Protein AF-A0A260ZWC1-F1 (afdb_monomer)

Mean predicted aligned error: 20.49 Å

Solvent-accessible surface area (backbone atoms only — not comparable to full-atom values): 11020 Å² total; per-residue (Å²): 135,85,89,88,85,92,82,89,88,88,89,84,89,88,80,87,89,85,89,81,88,78,88,73,82,83,78,82,85,75,84,80,75,76,79,90,77,88,53,76,61,58,58,49,51,54,53,48,51,60,50,48,56,56,48,51,60,49,52,52,54,50,52,54,57,46,56,63,65,70,66,82,78,89,70,96,57,98,63,77,79,76,73,76,80,48,50,16,77,86,77,61,48,87,39,58,56,73,74,34,79,90,48,69,49,31,66,54,41,51,53,49,29,61,77,67,56,33,21,64,40,73,64,45,58,97,60,56,58,92,71,38,92,42,45,83,37,56,18,87,82,82,56,48,69,30,35,57,61,53,42,69,70,66,68,61,65,72,62,74,77,78,81,83,128

Radius of gyration: 41.82 Å; Cα contacts (8 Å, |Δi|>4): 107; chains: 1; bounding box: 94×46×125 Å

Organism: NCBI:txid1503980

InterPro domains:
  IPR001878 Zinc finger, CCHC-type [PS50158] (119-132)

Foldseek 3Di:
DDDDDDDDDDDDDDDDDDDDDDDDDDDDDDDPPPPPPPDVVVVVVVVVVVVVVVVVVVVVVVVVVVVVVVPPPDDPDPDDDPPPQQQALQHRHRDDVLPDPVQPALVSVVVSCVVVVAAFQPSHHDDDLVPDPRQCPAAPQPGDRGDNSNDNCVVVVVVPPPPDD

Sequence (165 aa):
MLRHSITRNTARSRAQFTFTHTKALPPPKEKSKDRKHQHLSSDLINTLINKLDAVESRLDLINKCQETKKRKSTGSSGDPPAKKDTRCVFCSASHAAINCTEYVTSGSRWERLTVLRLCPHCGRGGHAPKECFKKLRKCLHCQKHHLTALCTEQASESINATANQ

Secondary structure (DSSP, 8-state):
-----------------------PPPPP---------SSHHHHHHHHHHHHHHHHHHHHHHHHHHHHHHH------SSS-------B-TTT-SBS-GGG-SSS-SHHHHHHHHHHTT--TTTS--SS-GGG-TTTTPPPTTT-SSS-GGG-STHHHHTTTTSS--

pLDDT: mean 74.51, std 21.42, range [37.31, 96.75]

Structure (mmCIF, N/CA/C/O backbone):
data_AF-A0A260ZWC1-F1
#
_entry.id   AF-A0A260ZWC1-F1
#
loop_
_atom_site.group_PDB
_atom_site.id
_atom_site.type_symbol
_atom_site.label_atom_id
_atom_site.label_alt_id
_atom_site.label_comp_id
_atom_site.label_asym_id
_atom_site.label_entity_id
_atom_site.label_seq_id
_atom_site.pdbx_PDB_ins_code
_atom_site.Cartn_x
_atom_site.Cartn_y
_atom_site.Cartn_z
_atom_site.occupancy
_atom_site.B_iso_or_equiv
_atom_site.auth_seq_id
_atom_site.auth_comp_id
_atom_site.auth_asym_id
_atom_site.auth_atom_id
_atom_site.pdbx_PDB_model_num
ATOM 1 N N . MET A 1 1 ? -9.722 -2.644 99.996 1.00 39.16 1 MET A N 1
ATOM 2 C CA . MET A 1 1 ? -9.915 -4.053 99.577 1.00 39.16 1 MET A CA 1
ATOM 3 C C . MET A 1 1 ? -11.283 -4.208 98.905 1.00 39.16 1 MET A C 1
ATOM 5 O O . MET A 1 1 ? -12.059 -3.267 98.916 1.00 39.16 1 MET A O 1
ATOM 9 N N . LEU A 1 2 ? -11.500 -5.351 98.257 1.00 37.31 2 LEU A N 1
ATOM 10 C CA . LEU A 1 2 ? -12.570 -5.746 97.324 1.00 37.31 2 LEU A CA 1
ATOM 11 C C . LEU A 1 2 ? -14.055 -5.459 97.700 1.00 37.31 2 LEU A C 1
ATOM 13 O O . LEU A 1 2 ? -14.464 -5.836 98.789 1.00 37.31 2 LEU A O 1
ATOM 17 N N . ARG A 1 3 ? -14.835 -5.040 96.670 1.00 41.88 3 ARG A N 1
ATOM 18 C CA . ARG A 1 3 ? -16.191 -5.523 96.229 1.00 41.88 3 ARG A CA 1
ATOM 19 C C . ARG A 1 3 ? -17.418 -5.247 97.152 1.00 41.88 3 ARG A C 1
ATOM 21 O O . ARG A 1 3 ? -17.258 -5.199 98.356 1.00 41.88 3 ARG A O 1
ATOM 28 N N . HIS A 1 4 ? -18.685 -5.071 96.727 1.00 41.69 4 HIS A N 1
ATOM 29 C CA . HIS A 1 4 ? -19.437 -5.251 95.454 1.00 41.69 4 HIS A CA 1
ATOM 30 C C . HIS A 1 4 ? -20.440 -4.067 95.210 1.00 41.69 4 HIS A C 1
ATOM 32 O O . HIS A 1 4 ? -20.324 -3.020 95.835 1.00 41.69 4 HIS A O 1
ATOM 38 N N . SER A 1 5 ? -21.518 -4.224 94.416 1.00 42.06 5 SER A N 1
ATOM 39 C CA . SER A 1 5 ? -21.559 -3.860 92.980 1.00 42.06 5 SER A CA 1
ATOM 40 C C . SER A 1 5 ? -22.952 -4.067 92.307 1.00 42.06 5 SER A C 1
ATOM 42 O O . SER A 1 5 ? -23.192 -5.125 91.741 1.00 42.06 5 SER A O 1
ATOM 44 N N . ILE A 1 6 ? -23.783 -3.008 92.240 1.00 48.12 6 ILE A N 1
ATOM 45 C CA . ILE A 1 6 ? -24.838 -2.731 91.211 1.00 48.12 6 ILE A CA 1
ATOM 46 C C . ILE A 1 6 ? -26.137 -3.588 91.152 1.00 48.12 6 ILE A C 1
ATOM 48 O O . ILE A 1 6 ? -26.082 -4.766 90.836 1.00 48.12 6 ILE A O 1
ATOM 52 N N . THR A 1 7 ? -27.303 -2.906 91.183 1.00 45.97 7 THR A N 1
ATOM 53 C CA . THR A 1 7 ? -28.455 -2.996 90.222 1.00 45.97 7 THR A CA 1
ATOM 54 C C . THR A 1 7 ? -29.352 -1.744 90.392 1.00 45.97 7 THR A C 1
ATOM 56 O O . THR A 1 7 ? -29.617 -1.372 91.526 1.00 45.97 7 THR A O 1
ATOM 59 N N . ARG A 1 8 ? -29.599 -0.908 89.357 1.00 46.72 8 ARG A N 1
ATOM 60 C CA . ARG A 1 8 ? -30.810 -0.808 88.473 1.00 46.72 8 ARG A CA 1
ATOM 61 C C . ARG A 1 8 ? -32.160 -0.694 89.238 1.00 46.72 8 ARG A C 1
ATOM 63 O O . ARG A 1 8 ? -32.329 -1.378 90.230 1.00 46.72 8 ARG A O 1
ATOM 70 N N . ASN A 1 9 ? -33.178 0.082 88.829 1.00 39.22 9 ASN A N 1
ATOM 71 C CA . ASN A 1 9 ? -33.595 0.457 87.465 1.00 39.22 9 ASN A CA 1
ATOM 72 C C . ASN A 1 9 ? -34.501 1.725 87.407 1.00 39.22 9 ASN A C 1
ATOM 74 O O . ASN A 1 9 ? -34.934 2.234 88.436 1.00 39.22 9 ASN A O 1
ATOM 78 N N . THR A 1 10 ? -34.808 2.210 86.197 1.00 46.19 10 THR A N 1
ATOM 79 C CA . THR A 1 10 ? -35.635 3.398 85.887 1.00 46.19 10 THR A CA 1
ATOM 80 C C . THR A 1 10 ? -37.093 3.083 85.486 1.00 46.19 10 THR A C 1
ATOM 82 O O . THR A 1 10 ? -37.458 1.930 85.276 1.00 46.19 10 THR A O 1
ATOM 85 N N . ALA A 1 11 ? -37.861 4.167 85.267 1.00 45.84 11 ALA A N 1
ATOM 86 C CA . ALA A 1 11 ? -39.040 4.324 84.391 1.00 45.84 11 ALA A CA 1
ATOM 87 C C . ALA A 1 11 ? -40.435 4.415 85.052 1.00 45.84 11 ALA A C 1
ATOM 89 O O . ALA A 1 11 ? -40.839 3.613 85.887 1.00 45.84 11 ALA A O 1
ATOM 90 N N . ARG A 1 12 ? -41.183 5.442 84.622 1.00 45.78 12 ARG A N 1
ATOM 91 C CA . ARG A 1 12 ? -42.496 5.877 85.129 1.00 45.78 12 ARG A CA 1
ATOM 92 C C . ARG A 1 12 ? -43.571 5.501 84.101 1.00 45.78 12 ARG A C 1
ATOM 94 O O . ARG A 1 12 ? -43.431 5.851 82.932 1.00 45.78 12 ARG A O 1
ATOM 101 N N . SER A 1 13 ? -44.607 4.770 84.520 1.00 44.19 13 SER A N 1
ATOM 102 C CA . SER A 1 13 ? -45.622 4.200 83.613 1.00 44.19 13 SER A CA 1
ATOM 103 C C . SER A 1 13 ? -46.773 5.167 83.270 1.00 44.19 13 SER A C 1
ATOM 105 O O . SER A 1 13 ? -46.876 6.260 83.825 1.00 44.19 13 SER A O 1
ATOM 107 N N . ARG A 1 14 ? -47.612 4.761 82.307 1.00 43.84 14 ARG A N 1
ATOM 108 C CA . ARG A 1 14 ? -48.489 5.595 81.464 1.00 43.84 14 ARG A CA 1
ATOM 109 C C . ARG A 1 14 ? -49.976 5.234 81.631 1.00 43.84 14 ARG A C 1
ATOM 111 O O . ARG A 1 14 ? -50.322 4.065 81.503 1.00 43.84 14 ARG A O 1
ATOM 118 N N . ALA A 1 15 ? -50.856 6.230 81.780 1.00 43.78 15 ALA A N 1
ATOM 119 C CA . ALA A 1 15 ? -52.320 6.099 81.665 1.00 43.78 15 ALA A CA 1
ATOM 120 C C . ALA A 1 15 ? -52.889 7.329 80.911 1.00 43.78 15 ALA A C 1
ATOM 122 O O . ALA A 1 15 ? -52.560 8.455 81.264 1.00 43.78 15 ALA A O 1
ATOM 123 N N . GLN A 1 16 ? -53.460 7.148 79.708 1.00 47.06 16 GLN A N 1
ATOM 124 C CA . GLN A 1 16 ? -54.918 7.168 79.425 1.00 47.06 16 GLN A CA 1
ATOM 125 C C . GLN A 1 16 ? -55.556 8.543 79.743 1.00 47.06 16 GLN A C 1
ATOM 127 O O . GLN A 1 16 ? -55.798 8.846 80.901 1.00 47.06 16 GLN A O 1
ATOM 13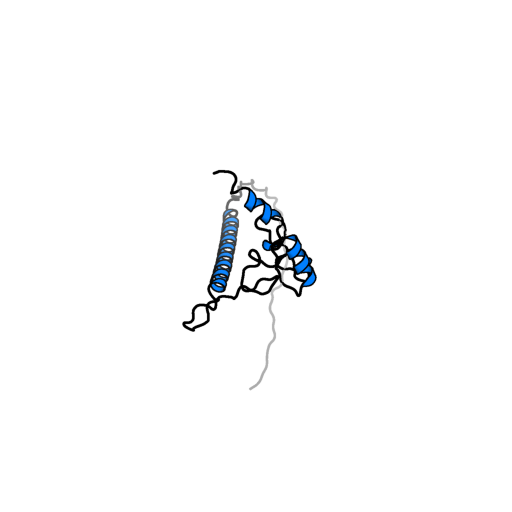2 N N . PHE A 1 17 ? -55.660 9.501 78.811 1.00 42.88 17 PHE A N 1
ATOM 133 C CA . PHE A 1 17 ? -56.461 9.559 77.565 1.00 42.88 17 PHE A CA 1
ATOM 134 C C . PHE A 1 17 ? -57.982 9.620 77.810 1.00 42.88 17 PHE A C 1
ATOM 136 O O . PHE A 1 17 ? -58.646 8.592 77.901 1.00 42.88 17 PHE A O 1
ATOM 143 N N . THR A 1 18 ? -58.535 10.837 77.837 1.00 45.84 18 THR A N 1
ATOM 144 C CA . THR A 1 18 ? -59.975 11.107 77.705 1.00 45.84 18 THR A CA 1
ATOM 145 C C . THR A 1 18 ? -60.220 12.063 76.538 1.00 45.84 18 THR A C 1
ATOM 147 O O . THR A 1 18 ? -59.477 13.014 76.306 1.00 45.84 18 THR A O 1
ATOM 150 N N . PHE A 1 19 ? -61.245 11.747 75.755 1.00 42.78 19 PHE A N 1
ATOM 151 C CA . PHE A 1 19 ? -61.536 12.319 74.444 1.00 42.78 19 PHE A CA 1
ATOM 152 C C . PHE A 1 19 ? -62.659 13.355 74.559 1.00 42.78 19 PHE A C 1
ATOM 154 O O . PHE A 1 19 ? -63.756 13.020 75.001 1.00 42.78 19 PHE A O 1
ATOM 161 N N . THR A 1 20 ? -62.420 14.591 74.116 1.00 44.53 20 THR A N 1
ATOM 162 C CA . THR A 1 20 ? -63.481 15.575 73.855 1.00 44.53 20 THR A CA 1
ATOM 163 C C . THR A 1 20 ? -63.377 16.054 72.411 1.00 44.53 20 THR A C 1
ATOM 165 O O . THR A 1 20 ? -62.340 16.532 71.958 1.00 44.53 20 THR A O 1
ATOM 168 N N . HIS A 1 21 ? -64.455 15.861 71.652 1.00 46.88 21 HIS A N 1
ATOM 169 C CA . HIS A 1 21 ? -64.468 16.025 70.200 1.00 46.88 21 HIS A CA 1
ATOM 170 C C . HIS A 1 21 ? -65.265 17.272 69.801 1.00 46.88 21 HIS A C 1
ATOM 172 O O . HIS A 1 21 ? -66.447 17.201 69.451 1.00 46.88 21 HIS A O 1
ATOM 178 N N . THR A 1 22 ? -64.616 18.433 69.837 1.00 48.31 22 THR A N 1
ATOM 179 C CA . THR A 1 22 ? -65.173 19.678 69.298 1.00 48.31 22 THR A CA 1
ATOM 180 C C . THR A 1 22 ? -64.977 19.733 67.780 1.00 48.31 22 THR A C 1
ATOM 182 O O . THR A 1 22 ? -63.860 19.793 67.272 1.00 48.31 22 THR A O 1
ATOM 185 N N . LYS A 1 23 ? -66.083 19.720 67.022 1.00 54.59 23 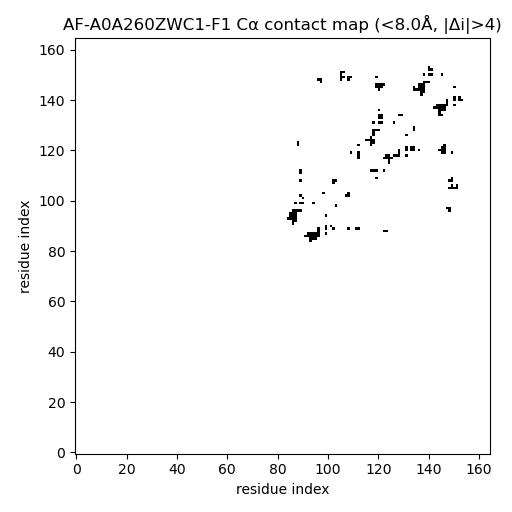LYS A N 1
ATOM 186 C CA . LYS A 1 23 ? -66.057 19.972 65.572 1.00 54.59 23 LYS A CA 1
ATOM 187 C C . LYS A 1 23 ? -65.736 21.449 65.314 1.00 54.59 23 LYS A C 1
ATOM 189 O O . LYS A 1 23 ? -66.630 22.286 65.393 1.00 54.59 23 LYS A O 1
ATOM 194 N N . ALA A 1 24 ? -64.489 21.756 64.969 1.00 51.75 24 ALA A N 1
ATOM 195 C CA . ALA A 1 24 ? -64.108 23.045 64.394 1.00 51.75 24 ALA A CA 1
ATOM 196 C C . ALA A 1 24 ? -64.181 22.992 62.856 1.00 51.75 24 ALA A C 1
ATOM 198 O O . ALA A 1 24 ? -63.838 21.976 62.248 1.00 51.75 24 ALA A O 1
ATOM 199 N N . LEU A 1 25 ? -64.638 24.079 62.226 1.00 51.59 25 LEU A N 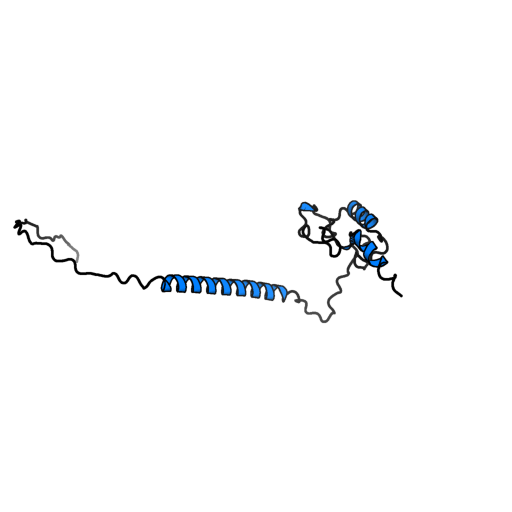1
ATOM 200 C CA . LEU A 1 25 ? -64.652 24.215 60.765 1.00 51.59 25 LEU A CA 1
ATOM 201 C C . LEU A 1 25 ? -63.214 24.299 60.210 1.00 51.59 25 LEU A C 1
ATOM 203 O O . LEU A 1 25 ? -62.333 24.830 60.890 1.00 51.59 25 LEU A O 1
ATOM 207 N N . PRO A 1 26 ? -62.958 23.833 58.973 1.00 59.69 26 PRO A N 1
ATOM 208 C CA . PRO A 1 26 ? -61.659 24.011 58.336 1.00 59.69 26 PRO A CA 1
ATOM 209 C C . PRO A 1 26 ? -61.400 25.496 58.007 1.00 59.69 26 PRO A C 1
ATOM 211 O O . PRO A 1 26 ? -62.317 26.183 57.547 1.00 59.69 26 PRO A O 1
ATOM 214 N N . PRO A 1 27 ? -60.164 26.000 58.183 1.00 56.50 27 PRO A N 1
ATOM 215 C CA . PRO A 1 27 ? -59.803 27.357 57.783 1.00 56.50 27 PRO A CA 1
ATOM 216 C C . PRO A 1 27 ? -59.808 27.519 56.249 1.00 56.50 27 PRO A C 1
ATOM 218 O O . PRO A 1 27 ? -59.623 26.537 55.517 1.00 56.50 27 PRO A O 1
ATOM 221 N N . PRO A 1 28 ? -59.992 28.748 55.731 1.00 49.8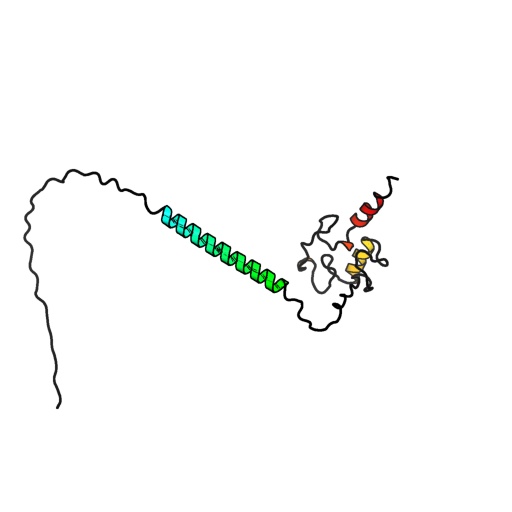4 28 PRO A N 1
ATOM 222 C CA . PRO A 1 28 ? -59.922 29.013 54.299 1.00 49.84 28 PRO A CA 1
ATOM 223 C C . PRO A 1 28 ? -58.514 28.725 53.761 1.00 49.84 28 PRO A C 1
ATOM 225 O O . PRO A 1 28 ? -57.508 29.064 54.382 1.00 49.84 28 PRO A O 1
ATOM 228 N N . LYS A 1 29 ? -58.440 28.109 52.576 1.00 48.09 29 LYS A N 1
ATOM 229 C CA . LYS A 1 29 ? -57.171 27.786 51.909 1.00 48.09 29 LYS A CA 1
ATOM 230 C C . LYS A 1 29 ? -56.477 29.061 51.424 1.00 48.09 29 LYS A C 1
ATOM 232 O O . LYS A 1 29 ? -56.764 29.545 50.326 1.00 48.09 29 LYS A O 1
ATOM 237 N N . GLU A 1 30 ? -55.544 29.582 52.214 1.00 50.16 30 GLU A N 1
ATOM 238 C CA . GLU A 1 30 ? -54.607 30.595 51.734 1.00 50.16 30 GLU A CA 1
ATOM 239 C C . GLU A 1 30 ? -53.677 30.039 50.647 1.00 50.16 30 GLU A C 1
ATOM 241 O O . GLU A 1 30 ? -53.351 28.852 50.583 1.00 50.16 30 GLU A O 1
ATOM 246 N N . LYS A 1 31 ? -53.287 30.926 49.730 1.00 51.16 31 LYS A N 1
ATOM 247 C CA . LYS A 1 31 ? -52.611 30.579 48.479 1.00 51.16 31 LYS A CA 1
ATOM 248 C C . LYS A 1 31 ? -51.094 30.515 48.674 1.00 51.16 31 LYS A C 1
ATOM 250 O O . LYS A 1 31 ? -50.404 31.483 48.358 1.00 51.16 31 LYS A O 1
ATOM 255 N N . SER A 1 32 ? -50.544 29.367 49.065 1.00 47.38 32 SER A N 1
ATOM 256 C CA . SER A 1 32 ? -49.109 29.117 48.869 1.00 47.38 32 SER A CA 1
ATOM 257 C C . SER A 1 32 ? -48.833 28.826 47.387 1.00 47.38 32 SER A C 1
ATOM 259 O O . SER A 1 32 ? -48.845 27.679 46.939 1.00 47.38 32 SER A O 1
ATOM 261 N N . LYS A 1 33 ? -48.594 29.880 46.593 1.00 48.91 33 LYS A N 1
ATOM 262 C CA . LYS A 1 33 ? -47.955 29.729 45.277 1.00 48.91 33 LYS A CA 1
ATOM 263 C C . LYS A 1 33 ? -46.521 29.262 45.507 1.00 48.91 33 LYS A C 1
ATOM 265 O O . LYS A 1 33 ? -45.629 30.082 45.712 1.00 48.91 33 LYS A O 1
ATOM 270 N N . ASP A 1 34 ? -46.329 27.949 45.477 1.00 51.25 34 ASP A N 1
ATOM 271 C CA . ASP A 1 34 ? -45.021 27.316 45.583 1.00 51.25 34 ASP A CA 1
ATOM 272 C C . ASP A 1 34 ? -44.099 27.861 44.486 1.00 51.25 34 ASP A C 1
ATOM 274 O O . ASP A 1 34 ? -44.297 27.629 43.287 1.00 51.25 34 ASP A O 1
ATOM 278 N N . ARG A 1 35 ? -43.121 28.678 44.889 1.00 55.16 35 ARG A N 1
ATOM 279 C CA . ARG A 1 35 ? -42.232 29.412 43.983 1.00 55.16 35 ARG A CA 1
ATOM 280 C C . ARG A 1 35 ? -41.146 28.464 43.485 1.00 55.16 35 ARG A C 1
ATOM 282 O O . ARG A 1 35 ? -39.984 28.562 43.870 1.00 55.16 35 ARG A O 1
ATOM 289 N N . LYS A 1 36 ? -41.547 27.535 42.614 1.00 50.84 36 LYS A N 1
ATOM 290 C CA . LYS A 1 36 ? -40.722 26.463 42.043 1.00 50.84 36 LYS A CA 1
ATOM 291 C C . LYS A 1 36 ? -39.700 27.002 41.031 1.00 50.84 36 LYS A C 1
ATOM 293 O O . LYS A 1 36 ? -39.777 26.734 39.837 1.00 50.84 36 LYS A O 1
ATOM 298 N N . HIS A 1 37 ? -38.753 27.802 41.516 1.00 56.66 37 HIS A N 1
ATOM 299 C CA . HIS A 1 37 ? -37.747 28.488 40.710 1.00 56.66 37 HIS A CA 1
ATOM 300 C C . HIS A 1 37 ? -36.407 28.594 41.460 1.00 56.66 37 HIS A C 1
ATOM 302 O O . HIS A 1 37 ? -36.008 29.696 41.839 1.00 56.66 37 HIS A O 1
ATOM 308 N N . GLN A 1 38 ? -35.731 27.454 41.690 1.00 58.50 38 GLN A N 1
ATOM 309 C CA . GLN A 1 38 ? -34.324 27.373 42.148 1.00 58.50 38 GLN A CA 1
ATOM 310 C C . GLN A 1 38 ? -33.763 25.922 42.174 1.00 58.50 38 GLN A C 1
ATOM 312 O O . GLN A 1 38 ? -33.350 25.421 43.211 1.00 58.50 38 GLN A O 1
ATOM 317 N N . HIS A 1 39 ? -33.723 25.225 41.028 1.00 56.47 39 HIS A N 1
ATOM 318 C CA . HIS A 1 39 ? -32.834 24.044 40.890 1.00 56.47 39 HIS A CA 1
ATOM 319 C C . HIS A 1 39 ? -32.231 23.862 39.489 1.00 56.47 39 HIS A C 1
ATOM 321 O O . HIS A 1 39 ? -31.104 23.396 39.366 1.00 56.47 39 HIS A O 1
ATOM 327 N N . LEU A 1 40 ? -32.908 24.352 38.442 1.00 59.16 40 LEU A N 1
ATOM 328 C CA . LEU A 1 40 ? -32.415 24.310 37.055 1.00 59.16 40 LEU A CA 1
ATOM 329 C C . LEU A 1 40 ? -31.028 24.962 36.866 1.00 59.16 40 LEU A C 1
ATOM 331 O O . LEU A 1 40 ? -30.301 24.595 35.949 1.00 59.16 40 LEU A O 1
ATOM 335 N N . SER A 1 41 ? -30.644 25.907 37.732 1.00 66.88 41 SER A N 1
ATOM 336 C CA . SER A 1 41 ? -29.295 26.484 37.754 1.00 66.88 41 SER A CA 1
ATOM 337 C C . SER A 1 41 ? -28.248 25.521 38.320 1.00 66.88 41 SER A C 1
ATOM 339 O O . SER A 1 41 ? -27.177 25.407 37.738 1.00 66.88 41 SER A O 1
ATOM 341 N N . SER A 1 42 ? -28.550 24.814 39.415 1.00 78.50 42 SER A N 1
ATOM 342 C CA . SER A 1 42 ? -27.637 23.863 40.069 1.00 78.50 42 SER A CA 1
ATOM 343 C C . SER A 1 42 ? -27.266 22.721 39.123 1.00 78.50 42 SER A C 1
ATOM 345 O O . SER A 1 42 ? -26.089 22.468 38.879 1.00 78.50 42 SER A O 1
ATOM 347 N N . ASP A 1 43 ? -28.268 22.101 38.494 1.00 83.00 43 ASP A N 1
ATOM 348 C CA . ASP A 1 43 ? -28.053 20.991 37.560 1.00 83.00 43 ASP A CA 1
ATOM 349 C C . ASP A 1 43 ? -27.243 21.422 36.330 1.00 83.00 43 ASP A C 1
ATOM 351 O O . ASP A 1 43 ? -26.362 20.690 35.871 1.00 83.00 43 ASP A O 1
ATOM 355 N N . LEU A 1 44 ? -27.484 22.636 35.821 1.00 86.25 44 LEU A N 1
ATOM 356 C CA . LEU A 1 44 ? -26.717 23.203 34.714 1.00 86.25 44 LEU A CA 1
ATOM 357 C C . LEU A 1 44 ? -25.270 23.522 35.123 1.00 86.25 44 LEU A C 1
ATOM 359 O O . LEU A 1 44 ? -24.355 23.192 34.373 1.00 86.25 44 LEU A O 1
ATOM 363 N N . ILE A 1 45 ? -25.051 24.102 36.308 1.00 90.25 45 ILE A N 1
ATOM 364 C CA . ILE A 1 45 ? -23.714 24.383 36.860 1.00 90.25 45 ILE A CA 1
ATOM 365 C C . ILE A 1 45 ? -22.926 23.079 37.026 1.00 90.25 45 ILE A C 1
ATOM 367 O O . ILE A 1 45 ? -21.824 22.962 36.497 1.00 90.25 45 ILE A O 1
ATOM 371 N N . ASN A 1 46 ? -23.518 22.061 37.654 1.00 88.19 46 ASN A N 1
ATOM 372 C CA . ASN A 1 46 ? -22.893 20.746 37.816 1.00 88.19 46 ASN A CA 1
ATOM 373 C C . ASN A 1 46 ? -22.615 20.079 36.456 1.00 88.19 46 ASN A C 1
ATOM 375 O O . ASN A 1 46 ? -21.561 19.481 36.252 1.00 88.19 46 ASN A O 1
ATOM 379 N N . THR A 1 47 ? -23.520 20.221 35.482 1.00 92.75 47 THR A N 1
ATOM 380 C CA . THR A 1 47 ? -23.312 19.733 34.106 1.00 92.75 47 THR A CA 1
ATOM 381 C C . THR A 1 47 ? -22.158 20.454 33.402 1.00 92.75 47 THR A C 1
ATOM 383 O O . THR A 1 47 ? -21.462 19.839 32.594 1.00 92.75 47 THR A O 1
ATOM 386 N N . LEU A 1 48 ? -21.945 21.744 33.677 1.00 94.06 48 LEU A N 1
ATOM 387 C CA . LEU A 1 48 ? -20.830 22.516 33.127 1.00 94.06 48 LEU A CA 1
ATOM 388 C C . LEU A 1 48 ? -19.498 22.128 33.778 1.00 94.06 48 LEU A C 1
ATOM 390 O O . LEU A 1 48 ? -18.546 21.895 33.042 1.00 94.06 48 LEU A O 1
ATOM 394 N N . ILE A 1 49 ? -19.450 21.968 35.106 1.00 94.69 49 ILE A N 1
ATOM 395 C CA . ILE A 1 49 ? -18.258 21.501 35.841 1.00 94.69 49 ILE A CA 1
ATOM 396 C C . ILE A 1 49 ? -17.794 20.145 35.292 1.00 94.69 49 ILE A C 1
ATOM 398 O O . ILE A 1 49 ? -16.700 20.051 34.746 1.00 94.69 49 ILE A O 1
ATOM 402 N N . ASN A 1 50 ? -18.683 19.144 35.258 1.00 95.19 50 ASN A N 1
ATOM 403 C CA . ASN A 1 50 ? -18.370 17.814 34.716 1.00 95.19 50 ASN A CA 1
ATOM 404 C C . ASN A 1 50 ? -17.864 17.849 33.256 1.00 95.19 50 ASN A C 1
ATOM 406 O O . ASN A 1 50 ? -17.085 16.994 32.833 1.00 95.19 50 ASN A O 1
ATOM 410 N N . LYS A 1 51 ? -18.320 18.820 32.449 1.00 94.50 51 LYS A N 1
ATOM 411 C CA . LYS A 1 51 ? -17.846 19.009 31.068 1.00 94.50 51 LYS A CA 1
ATOM 412 C C . LYS A 1 51 ? -16.476 19.684 31.004 1.00 94.50 51 LYS A C 1
ATOM 414 O O . LYS A 1 51 ? -15.724 19.365 30.086 1.00 94.50 51 LYS A O 1
ATOM 419 N N . LEU A 1 52 ? -16.154 20.583 31.933 1.00 96.12 52 LEU A N 1
ATOM 420 C CA . LEU A 1 52 ? -14.831 21.200 32.043 1.00 96.12 52 LEU A CA 1
ATOM 421 C C . LEU A 1 52 ? -13.788 20.164 32.482 1.00 96.12 52 LEU A C 1
ATOM 423 O O . LEU A 1 52 ? -12.804 19.991 31.766 1.00 96.12 52 LEU A O 1
ATOM 427 N N . ASP A 1 53 ? -14.070 19.379 33.525 1.00 95.88 53 ASP A N 1
ATOM 428 C CA . ASP A 1 53 ? -13.192 18.296 34.006 1.00 95.88 53 ASP A CA 1
ATOM 429 C C . ASP A 1 53 ? -12.897 17.268 32.893 1.00 95.88 53 ASP A C 1
ATOM 431 O O . ASP A 1 53 ? -11.769 16.797 32.706 1.00 95.88 53 ASP A O 1
ATOM 435 N N . ALA A 1 54 ? -13.915 16.946 32.084 1.00 94.94 54 ALA A N 1
ATOM 436 C CA . ALA A 1 54 ? -13.785 16.058 30.929 1.00 94.94 54 ALA A CA 1
ATOM 437 C C . ALA A 1 54 ? -12.990 16.677 29.761 1.00 94.94 54 ALA A C 1
ATOM 439 O O . ALA A 1 54 ? -12.404 15.939 28.963 1.00 94.94 54 ALA A O 1
ATOM 440 N N . VAL A 1 55 ? -12.965 18.007 29.620 1.00 95.81 55 VAL A N 1
ATOM 441 C CA . VAL A 1 55 ? -12.116 18.705 28.640 1.00 95.81 55 VAL A CA 1
ATOM 442 C C . VAL A 1 55 ? -10.671 18.755 29.130 1.00 95.81 55 VAL A C 1
ATOM 444 O O . VAL A 1 55 ? -9.781 18.400 28.359 1.00 95.81 55 VAL A O 1
ATOM 447 N N . GLU A 1 56 ? -10.436 19.098 30.396 1.00 96.00 56 GLU A N 1
ATOM 448 C CA . GLU A 1 56 ? -9.108 19.107 31.024 1.00 96.00 56 GLU A CA 1
ATOM 449 C C . GLU A 1 56 ? -8.440 17.727 30.930 1.00 96.00 56 GLU A C 1
ATOM 451 O O . GLU A 1 56 ? -7.375 17.589 30.323 1.00 96.00 56 GLU A O 1
ATOM 456 N N . SER A 1 57 ? -9.155 16.672 31.335 1.00 95.19 57 SER A N 1
ATOM 457 C CA . SER A 1 57 ? -8.710 15.275 31.197 1.00 95.19 57 SER A CA 1
ATOM 458 C C . SER A 1 57 ? -8.319 14.902 29.756 1.00 95.19 57 SER A C 1
ATOM 460 O O . SER A 1 57 ? -7.410 14.101 29.523 1.00 95.19 57 SER A O 1
ATOM 462 N N . ARG A 1 58 ? -8.997 15.468 28.746 1.00 93.25 58 ARG A N 1
ATOM 463 C CA . ARG A 1 58 ? -8.673 15.234 27.327 1.00 93.25 58 ARG A CA 1
ATOM 464 C C . ARG A 1 58 ? -7.453 16.031 26.870 1.00 93.25 58 ARG A C 1
ATOM 466 O O . ARG A 1 58 ? -6.692 15.514 26.050 1.00 93.25 58 ARG A O 1
ATOM 473 N N . LEU A 1 59 ? -7.252 17.246 27.380 1.00 91.12 59 LEU A N 1
ATOM 474 C CA . LEU A 1 59 ? -6.055 18.049 27.115 1.00 91.12 59 LEU A CA 1
ATOM 475 C C . LEU A 1 59 ? -4.805 17.378 27.700 1.00 91.12 59 LEU A C 1
ATOM 477 O O . LEU A 1 59 ? -3.795 17.281 27.001 1.00 91.12 59 LEU A O 1
ATOM 481 N N . ASP A 1 60 ? -4.895 16.799 28.897 1.00 91.50 60 ASP A N 1
ATOM 482 C CA . ASP A 1 60 ? -3.807 16.018 29.500 1.00 91.50 60 ASP A CA 1
ATOM 483 C C . ASP A 1 60 ? -3.427 14.790 28.670 1.00 91.50 60 ASP A C 1
ATOM 485 O O . ASP A 1 60 ? -2.242 14.536 28.429 1.00 91.50 60 ASP A O 1
ATOM 489 N N . LEU A 1 61 ? -4.413 14.045 28.159 1.00 87.12 61 LEU A N 1
ATOM 490 C CA . LEU A 1 61 ? -4.157 12.931 27.243 1.00 87.12 61 LEU A CA 1
ATOM 491 C C . LEU A 1 61 ? -3.458 13.401 25.957 1.00 87.12 61 LEU A C 1
ATOM 493 O O . LEU A 1 61 ? -2.528 12.741 25.488 1.00 87.12 61 LEU A O 1
ATOM 497 N N . ILE A 1 62 ? -3.854 14.553 25.405 1.00 87.56 62 ILE A N 1
ATOM 498 C CA . ILE A 1 62 ? -3.213 15.144 24.221 1.00 87.56 62 ILE A CA 1
ATOM 499 C C . ILE A 1 62 ? -1.763 15.540 24.533 1.00 87.56 62 ILE A C 1
ATOM 501 O O . ILE A 1 62 ? -0.865 15.142 23.788 1.00 87.56 62 ILE A O 1
ATOM 505 N N . ASN A 1 63 ? -1.509 16.240 25.641 1.00 86.88 63 ASN A N 1
ATOM 506 C CA . ASN A 1 63 ? -0.167 16.645 26.070 1.00 86.88 63 ASN A CA 1
ATOM 507 C C . ASN A 1 63 ? 0.737 15.429 26.342 1.00 86.88 63 ASN A C 1
ATOM 509 O O . ASN A 1 63 ? 1.862 15.361 25.843 1.00 86.88 63 ASN A O 1
ATOM 513 N N . LYS A 1 64 ? 0.225 14.392 27.014 1.00 82.19 64 LYS A N 1
ATOM 514 C CA . LYS A 1 64 ? 0.928 13.115 27.234 1.00 82.19 64 LYS A CA 1
ATOM 515 C C . LYS A 1 64 ? 1.265 12.397 25.919 1.00 82.19 64 LYS A C 1
ATOM 517 O O . LYS A 1 64 ? 2.345 11.813 25.776 1.00 82.19 64 LYS A O 1
ATOM 522 N N . CYS A 1 65 ? 0.387 12.482 24.920 1.00 71.31 65 CYS A N 1
ATOM 523 C CA . CYS A 1 65 ? 0.648 12.003 23.561 1.00 71.31 65 CYS A CA 1
ATOM 524 C C . CYS A 1 65 ? 1.630 12.884 22.763 1.00 71.31 65 CYS A C 1
ATOM 526 O O . CYS A 1 65 ? 2.196 12.401 21.781 1.00 71.31 65 CYS A O 1
ATOM 528 N N . GLN A 1 66 ? 1.846 14.146 23.141 1.00 73.75 66 GLN A N 1
ATOM 529 C CA . GLN A 1 66 ? 2.867 15.011 22.538 1.00 73.75 66 GLN A CA 1
ATOM 530 C C . GLN A 1 66 ? 4.244 14.763 23.167 1.00 73.75 66 GLN A C 1
ATOM 532 O O . GLN A 1 66 ? 5.205 14.528 22.435 1.00 73.75 66 GLN A O 1
ATOM 537 N N . GLU A 1 67 ? 4.339 14.677 24.497 1.00 62.47 67 GLU A N 1
ATOM 538 C CA . GLU A 1 67 ? 5.596 14.361 25.196 1.00 62.47 67 GLU A CA 1
ATOM 539 C C . GLU A 1 67 ? 6.158 12.983 24.807 1.00 62.47 67 GLU A C 1
ATOM 541 O O . GLU A 1 67 ? 7.361 12.835 24.576 1.00 62.47 67 GLU A O 1
ATOM 546 N N . THR A 1 68 ? 5.295 11.978 24.620 1.00 58.19 68 THR A N 1
ATOM 547 C CA . THR A 1 68 ? 5.717 10.656 24.113 1.00 58.19 68 THR A CA 1
ATOM 548 C C . THR A 1 68 ? 6.144 10.668 22.639 1.00 58.19 68 THR A C 1
ATOM 550 O O . THR A 1 68 ? 6.964 9.840 22.246 1.00 58.19 68 THR A O 1
ATOM 553 N N . LYS A 1 69 ? 5.674 11.624 21.822 1.00 55.09 69 LYS A N 1
ATOM 554 C CA . LYS A 1 69 ? 6.160 11.835 20.441 1.00 55.09 69 LYS A CA 1
ATOM 555 C C . LYS A 1 69 ? 7.468 12.627 20.388 1.00 55.09 69 LYS A C 1
ATOM 557 O O . LYS A 1 69 ? 8.281 12.381 19.501 1.00 55.09 69 LYS A O 1
ATOM 562 N N . LYS A 1 70 ? 7.693 13.541 21.336 1.00 52.16 70 LYS A N 1
ATOM 563 C CA . LYS A 1 70 ? 8.914 14.359 21.434 1.00 52.16 70 LYS A CA 1
ATOM 564 C C . LYS A 1 70 ? 10.125 13.562 21.940 1.00 52.16 70 LYS A C 1
ATOM 566 O O . LYS A 1 70 ? 11.260 13.935 21.667 1.00 52.16 70 LYS A O 1
ATOM 571 N N . ARG A 1 71 ? 9.910 12.430 22.626 1.00 53.12 71 ARG A N 1
ATOM 572 C CA . ARG A 1 71 ? 10.973 11.590 23.213 1.00 53.12 71 ARG A CA 1
ATOM 573 C C . ARG A 1 71 ? 11.253 10.297 22.435 1.00 53.12 71 ARG A C 1
ATOM 575 O O . ARG A 1 71 ? 11.152 9.194 22.968 1.00 53.12 71 ARG A O 1
ATOM 582 N N . LYS A 1 72 ? 11.736 10.433 21.193 1.00 52.53 72 LYS A N 1
ATOM 583 C CA . LYS A 1 72 ? 12.598 9.405 20.564 1.00 52.53 72 LYS A CA 1
ATOM 584 C C . LYS A 1 72 ? 13.840 10.010 19.899 1.00 52.53 72 LYS A C 1
ATOM 586 O O . LYS A 1 72 ? 14.188 9.690 18.768 1.00 52.53 72 LYS A O 1
ATOM 591 N N . SER A 1 73 ? 14.526 10.852 20.665 1.00 53.97 73 SER A N 1
ATOM 592 C CA . SER A 1 73 ? 15.873 11.361 20.390 1.00 53.97 73 SER A CA 1
ATOM 593 C C . SER A 1 73 ? 16.734 11.272 21.658 1.00 53.97 73 SER A C 1
ATOM 595 O O . SER A 1 73 ? 17.279 12.261 22.134 1.00 53.97 73 SER A O 1
ATOM 597 N N . THR A 1 74 ? 16.815 10.072 22.240 1.00 48.19 74 THR A N 1
ATOM 598 C CA . THR A 1 74 ? 17.826 9.722 23.245 1.00 48.19 74 THR A CA 1
ATOM 599 C C . THR A 1 74 ? 18.901 8.876 22.573 1.00 48.19 74 THR A C 1
ATOM 601 O O . THR A 1 74 ? 18.714 7.692 22.302 1.00 48.19 74 THR A O 1
ATOM 604 N N . GLY A 1 75 ? 20.004 9.540 22.249 1.00 47.16 75 GLY A N 1
ATOM 605 C CA . GLY A 1 75 ? 21.163 9.000 21.547 1.00 47.16 75 GLY A CA 1
ATOM 606 C C . GLY A 1 75 ? 22.235 10.079 21.529 1.00 47.16 75 GLY A C 1
ATOM 607 O O . GLY A 1 75 ? 22.371 10.797 20.546 1.00 47.16 75 GLY A O 1
ATOM 608 N N . SER A 1 76 ? 22.904 10.264 22.669 1.00 58.62 76 SER A N 1
ATOM 609 C CA . SER A 1 76 ? 23.958 11.266 22.827 1.00 58.62 76 SER A CA 1
ATOM 610 C C . SER A 1 76 ? 25.246 10.767 22.178 1.00 58.62 76 SER A C 1
ATOM 612 O O . SER A 1 76 ? 26.091 10.149 22.822 1.00 58.62 76 SER A O 1
ATOM 614 N N . SER A 1 77 ? 25.377 11.021 20.884 1.00 50.94 77 SER A N 1
ATOM 615 C CA . SER A 1 77 ? 26.612 10.903 20.109 1.00 50.94 77 SER A CA 1
ATOM 616 C C . SER A 1 77 ? 26.510 11.936 18.991 1.00 50.94 77 SER A C 1
ATOM 618 O O . SER A 1 77 ? 25.448 12.053 18.386 1.00 50.94 77 SER A O 1
ATOM 620 N N . GLY A 1 78 ? 27.571 12.702 18.731 1.00 57.25 78 GLY A N 1
ATOM 621 C CA . GLY A 1 78 ? 27.573 13.792 17.740 1.00 57.25 78 GLY A CA 1
ATOM 622 C C . GLY A 1 78 ? 27.522 13.345 16.273 1.00 57.25 78 GLY A C 1
ATOM 623 O O . GLY A 1 78 ? 27.849 14.134 15.392 1.00 57.25 78 GLY A O 1
ATOM 624 N N . ASP A 1 79 ? 27.144 12.096 16.011 1.00 60.47 79 ASP A N 1
ATOM 625 C CA . ASP A 1 79 ? 26.972 11.556 14.670 1.00 60.47 79 ASP A CA 1
ATOM 626 C C . ASP A 1 79 ? 25.669 12.062 14.035 1.00 60.47 79 ASP A C 1
ATOM 628 O O . ASP A 1 79 ? 24.630 12.137 14.707 1.00 60.47 79 ASP A O 1
ATOM 632 N N . PRO A 1 80 ? 25.661 12.358 12.720 1.00 69.25 80 PRO A N 1
ATOM 633 C CA . PRO A 1 80 ? 24.415 12.590 12.007 1.00 69.25 80 PRO A CA 1
ATOM 634 C C . PRO A 1 80 ? 23.516 11.351 12.152 1.00 69.25 80 PRO A C 1
ATOM 636 O O . PRO A 1 80 ? 24.009 10.224 12.058 1.00 69.25 80 PRO A O 1
ATOM 639 N N . PRO A 1 81 ? 22.193 11.515 12.354 1.00 61.62 81 PRO A N 1
ATOM 640 C CA . PRO A 1 81 ? 21.302 10.389 12.604 1.00 61.62 81 PRO A CA 1
ATOM 641 C C . PRO A 1 81 ? 21.412 9.391 11.455 1.00 61.62 81 PRO A C 1
ATOM 643 O O . PRO A 1 81 ? 21.050 9.722 10.322 1.00 61.62 81 PRO A O 1
ATOM 646 N N . ALA A 1 82 ? 21.924 8.191 11.762 1.00 62.97 82 ALA A N 1
ATOM 647 C CA . ALA A 1 82 ? 22.236 7.160 10.780 1.00 62.97 82 ALA A CA 1
ATOM 648 C C . ALA A 1 82 ? 21.069 7.015 9.800 1.00 62.97 82 ALA A C 1
ATOM 650 O O . ALA A 1 82 ? 19.959 6.618 10.185 1.00 62.97 82 ALA A O 1
ATOM 651 N N . LYS A 1 83 ? 21.300 7.428 8.544 1.00 63.91 83 LYS A N 1
ATOM 652 C CA . LYS A 1 83 ? 20.253 7.481 7.523 1.00 63.91 83 LYS A CA 1
ATOM 653 C C . LYS A 1 83 ? 19.675 6.078 7.421 1.00 63.91 83 LYS A C 1
ATOM 655 O O . LYS A 1 83 ? 20.401 5.138 7.117 1.00 63.91 83 LYS A O 1
ATOM 660 N N . LYS A 1 84 ? 18.383 5.935 7.734 1.00 63.75 84 LYS A N 1
ATOM 661 C CA . LYS A 1 84 ? 17.697 4.639 7.730 1.00 63.75 84 LYS A CA 1
ATOM 662 C C . LYS A 1 84 ? 17.740 4.107 6.306 1.00 63.75 84 LYS A C 1
ATOM 664 O O . LYS A 1 84 ? 16.955 4.562 5.473 1.00 63.75 84 LYS A O 1
ATOM 669 N N . ASP A 1 85 ? 18.683 3.205 6.049 1.00 66.81 85 ASP A N 1
ATOM 670 C CA . ASP A 1 85 ? 18.967 2.722 4.707 1.00 66.81 85 ASP A CA 1
ATOM 671 C C . ASP A 1 85 ? 17.698 2.087 4.137 1.00 66.81 85 ASP A C 1
ATOM 673 O O . ASP A 1 85 ? 17.191 1.066 4.621 1.00 66.81 85 ASP A O 1
ATOM 677 N N . THR A 1 86 ? 17.090 2.800 3.192 1.00 80.44 86 THR A N 1
ATOM 678 C CA . THR A 1 86 ? 15.742 2.502 2.723 1.00 80.44 86 THR A CA 1
ATOM 679 C C . THR A 1 86 ? 15.869 1.464 1.630 1.00 80.44 86 THR A C 1
ATOM 681 O O . THR A 1 86 ? 15.865 1.770 0.442 1.00 80.44 86 THR A O 1
ATOM 684 N N . ARG A 1 87 ? 16.018 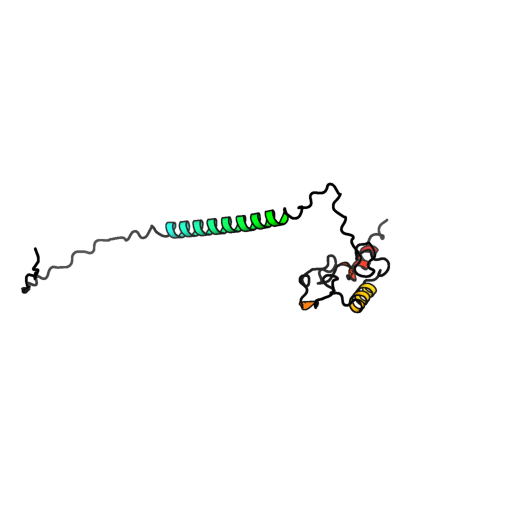0.215 2.070 1.00 91.56 87 ARG A N 1
ATOM 685 C CA . ARG A 1 87 ? 16.089 -0.940 1.183 1.00 91.56 87 ARG A CA 1
ATOM 686 C C . ARG A 1 87 ? 14.738 -1.196 0.524 1.00 91.56 87 ARG A C 1
ATOM 688 O O . ARG A 1 87 ? 13.694 -1.216 1.184 1.00 91.56 87 ARG A O 1
ATOM 695 N N . CYS A 1 88 ? 14.774 -1.405 -0.783 1.00 93.94 88 CYS A N 1
ATOM 696 C CA . CYS A 1 88 ? 13.617 -1.708 -1.599 1.00 93.94 88 CYS A CA 1
ATOM 697 C C . CYS A 1 88 ? 12.998 -3.046 -1.186 1.00 93.94 88 CYS A C 1
ATOM 699 O O . CYS A 1 88 ? 13.689 -4.044 -1.015 1.00 93.94 88 CYS A O 1
ATOM 701 N N . VAL A 1 89 ? 11.672 -3.086 -1.081 1.00 93.56 89 VAL A N 1
ATOM 702 C CA . VAL A 1 89 ? 10.918 -4.295 -0.714 1.00 93.56 89 VAL A CA 1
ATOM 703 C C . VAL A 1 89 ? 11.000 -5.416 -1.764 1.00 93.56 89 VAL A C 1
ATOM 705 O O . VAL A 1 89 ? 10.789 -6.576 -1.428 1.00 93.56 89 VAL A O 1
ATOM 708 N N . PHE A 1 90 ? 11.309 -5.087 -3.023 1.00 94.75 90 PHE A N 1
ATOM 709 C CA . PHE A 1 90 ? 11.298 -6.042 -4.139 1.00 94.75 90 PHE A CA 1
ATOM 710 C C . PHE A 1 90 ? 12.685 -6.640 -4.448 1.00 94.75 90 PHE A C 1
ATOM 712 O O . PHE A 1 90 ? 12.792 -7.843 -4.704 1.00 94.75 90 PHE A O 1
ATOM 719 N N . CYS A 1 91 ? 13.736 -5.808 -4.396 1.00 94.62 91 CYS A N 1
ATOM 720 C CA . CYS A 1 91 ? 15.117 -6.159 -4.762 1.00 94.62 91 CYS A CA 1
ATOM 721 C C . CYS A 1 91 ? 16.168 -5.920 -3.661 1.00 94.62 91 CYS A C 1
ATOM 723 O O . CYS A 1 91 ? 17.346 -6.185 -3.867 1.00 94.62 91 CYS A O 1
ATOM 725 N N . SER A 1 92 ? 15.783 -5.414 -2.485 1.00 92.75 92 SER A N 1
ATOM 726 C CA . SER A 1 92 ? 16.675 -5.112 -1.346 1.00 92.75 92 SER A CA 1
ATOM 727 C C . SER A 1 92 ? 17.761 -4.040 -1.558 1.00 92.75 92 SER A C 1
ATOM 729 O O . SER A 1 92 ? 18.431 -3.683 -0.589 1.00 92.75 92 SER A O 1
ATOM 731 N N . ALA A 1 93 ? 17.917 -3.474 -2.759 1.00 92.81 93 ALA A N 1
ATOM 732 C CA . ALA A 1 93 ? 18.840 -2.366 -3.031 1.00 92.81 93 ALA A CA 1
ATOM 733 C C . ALA A 1 93 ? 18.408 -1.049 -2.348 1.00 92.81 93 ALA A C 1
ATOM 735 O O . ALA A 1 93 ? 17.240 -0.884 -1.993 1.00 92.81 93 ALA A O 1
ATOM 736 N N . SER A 1 94 ? 19.331 -0.094 -2.176 1.00 94.00 94 SER A N 1
ATOM 737 C CA . SER A 1 94 ? 19.059 1.191 -1.506 1.00 94.00 94 SER A CA 1
ATOM 738 C C . SER A 1 94 ? 18.267 2.156 -2.407 1.00 94.00 94 SER A C 1
ATOM 740 O O . SER A 1 94 ? 18.830 2.983 -3.121 1.00 94.00 94 SER A O 1
ATOM 742 N N . HIS A 1 95 ? 16.940 2.012 -2.415 1.00 92.50 95 HIS A N 1
ATOM 743 C CA . HIS A 1 95 ? 15.988 2.957 -3.002 1.00 92.50 95 HIS A CA 1
ATOM 744 C C . HIS A 1 95 ? 14.559 2.713 -2.487 1.00 92.50 95 HIS A C 1
ATOM 746 O O . HIS A 1 95 ? 14.177 1.613 -2.082 1.00 92.50 95 HIS A O 1
ATOM 752 N N . ALA A 1 96 ? 13.715 3.744 -2.566 1.00 90.94 96 ALA A N 1
ATOM 753 C CA . ALA A 1 96 ? 12.292 3.614 -2.271 1.00 90.94 96 ALA A CA 1
ATOM 754 C C . ALA A 1 96 ? 11.585 2.715 -3.302 1.00 90.94 96 ALA A C 1
ATOM 756 O O . ALA A 1 96 ? 11.767 2.884 -4.503 1.00 90.94 96 ALA A O 1
ATOM 757 N N . ALA A 1 97 ? 10.708 1.820 -2.838 1.00 91.81 97 ALA A N 1
ATOM 758 C CA . ALA A 1 97 ? 10.019 0.807 -3.654 1.00 91.81 97 ALA A CA 1
ATOM 759 C C . ALA A 1 97 ? 9.294 1.332 -4.914 1.00 91.81 97 ALA A C 1
ATOM 761 O O . ALA A 1 97 ? 9.150 0.607 -5.892 1.00 91.81 97 ALA A O 1
ATOM 762 N N . ILE A 1 98 ? 8.824 2.581 -4.884 1.00 90.38 98 ILE A N 1
ATOM 763 C CA . ILE A 1 98 ? 8.180 3.257 -6.021 1.00 90.38 98 ILE A CA 1
ATOM 764 C C . ILE A 1 98 ? 9.155 3.511 -7.187 1.00 90.38 98 ILE A C 1
ATOM 766 O O . ILE A 1 98 ? 8.758 3.388 -8.343 1.00 90.38 98 ILE A O 1
ATOM 770 N N . ASN A 1 99 ? 10.435 3.743 -6.879 1.00 91.50 99 ASN A N 1
ATOM 771 C CA . ASN A 1 99 ? 11.519 4.035 -7.822 1.00 91.50 99 ASN A CA 1
ATOM 772 C C . ASN A 1 99 ? 12.312 2.770 -8.209 1.00 91.50 99 ASN A C 1
ATOM 774 O O . ASN A 1 99 ? 13.484 2.857 -8.568 1.00 91.50 99 ASN A O 1
ATOM 778 N N . CYS A 1 100 ? 11.719 1.579 -8.068 1.00 93.75 100 CYS A N 1
ATOM 779 C CA . CYS A 1 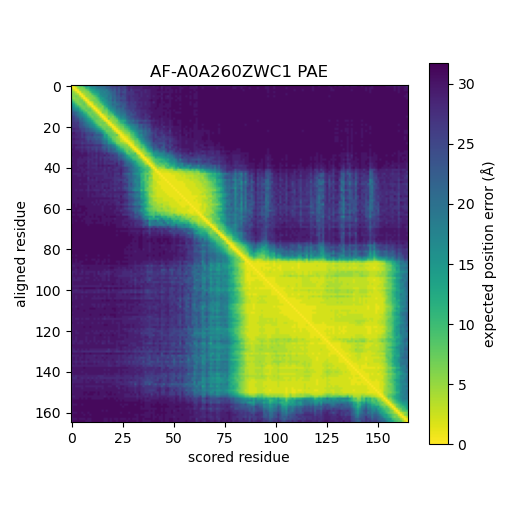100 ? 12.413 0.334 -8.378 1.00 93.75 100 CYS A CA 1
ATOM 780 C C . CYS A 1 100 ? 12.562 0.143 -9.892 1.00 93.75 100 CYS A C 1
ATOM 782 O O . CYS A 1 100 ? 11.560 0.045 -10.601 1.00 93.75 100 CYS A O 1
ATOM 784 N N . THR A 1 101 ? 13.810 0.066 -10.358 1.00 93.19 101 THR A N 1
ATOM 785 C CA . THR A 1 101 ? 14.182 -0.132 -11.769 1.00 93.19 101 THR A CA 1
ATOM 786 C C . THR A 1 101 ? 14.177 -1.599 -12.204 1.00 93.19 101 THR A C 1
ATOM 788 O O . THR A 1 101 ? 14.004 -1.870 -13.383 1.00 93.19 101 THR A O 1
ATOM 791 N N . GLU A 1 102 ? 14.326 -2.548 -11.274 1.00 95.31 102 GLU A N 1
ATOM 792 C CA . GLU A 1 102 ? 14.228 -3.992 -11.559 1.00 95.31 102 GLU A CA 1
ATOM 793 C C . GLU A 1 102 ? 12.763 -4.423 -11.748 1.00 95.31 102 GLU A C 1
ATOM 795 O O . GLU A 1 102 ? 12.432 -5.167 -12.665 1.00 95.31 102 GLU A O 1
ATOM 800 N N . TYR A 1 103 ? 11.859 -3.892 -10.918 1.00 94.94 103 TYR A N 1
ATOM 801 C CA . TYR A 1 103 ? 10.419 -4.145 -10.992 1.00 94.94 103 TYR A CA 1
ATOM 802 C C . TYR A 1 103 ? 9.709 -2.856 -11.403 1.00 94.94 103 TYR A C 1
ATOM 804 O O . TYR A 1 103 ? 9.156 -2.149 -10.560 1.00 94.94 103 TYR A O 1
ATOM 812 N N . VAL A 1 104 ? 9.759 -2.526 -12.695 1.00 90.94 104 VAL A N 1
ATOM 813 C CA . VAL A 1 104 ? 9.189 -1.277 -13.230 1.00 90.94 104 VAL A CA 1
ATOM 814 C C . VAL A 1 104 ? 7.659 -1.305 -13.213 1.00 90.94 104 VAL A C 1
ATOM 816 O O . VAL A 1 104 ? 7.029 -0.348 -12.765 1.00 90.94 104 VAL A O 1
ATOM 819 N N . THR A 1 105 ? 7.047 -2.400 -13.674 1.00 92.69 105 THR A N 1
ATOM 820 C CA . THR A 1 105 ? 5.590 -2.476 -13.846 1.00 92.69 105 THR A CA 1
ATOM 821 C C . THR A 1 105 ? 4.879 -2.846 -12.545 1.00 92.69 105 THR A C 1
ATOM 823 O O . THR A 1 105 ? 5.391 -3.575 -11.694 1.00 92.69 105 THR A O 1
ATOM 826 N N . SER A 1 106 ? 3.645 -2.369 -12.386 1.00 94.00 106 SER A N 1
ATOM 827 C CA . SER A 1 106 ? 2.784 -2.756 -11.262 1.00 94.00 106 SER A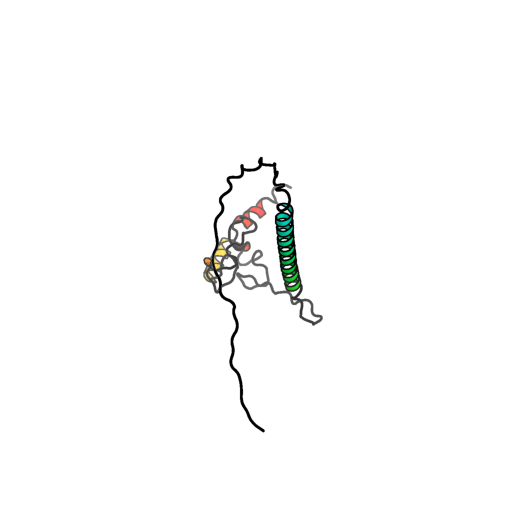 CA 1
ATOM 828 C C . SER A 1 106 ? 2.571 -4.275 -11.212 1.00 94.00 106 SER A C 1
ATOM 830 O O . SER A 1 106 ? 2.678 -4.862 -10.137 1.00 94.00 106 SER A O 1
ATOM 832 N N . GLY A 1 107 ? 2.362 -4.920 -12.366 1.00 94.19 107 GLY A N 1
ATOM 833 C CA . GLY A 1 107 ? 2.237 -6.375 -12.496 1.00 94.19 107 GLY A CA 1
ATOM 834 C C . GLY A 1 107 ? 3.449 -7.136 -11.950 1.00 94.19 107 GLY A C 1
ATOM 835 O O . GLY A 1 107 ? 3.280 -7.981 -11.071 1.00 94.19 107 GLY A O 1
ATOM 836 N N . SER A 1 108 ? 4.672 -6.774 -12.363 1.00 94.94 108 SER A N 1
ATOM 837 C CA . SER A 1 108 ? 5.888 -7.438 -11.866 1.00 94.94 108 SER A CA 1
ATOM 838 C C . SER A 1 108 ? 6.083 -7.238 -10.358 1.00 94.94 108 SER A C 1
ATOM 840 O O . SER A 1 108 ? 6.581 -8.124 -9.668 1.00 94.94 108 SER A O 1
ATOM 842 N N . ARG A 1 109 ? 5.662 -6.088 -9.809 1.00 96.12 109 ARG A N 1
ATOM 843 C CA . ARG A 1 109 ? 5.686 -5.827 -8.357 1.00 96.12 109 ARG A CA 1
ATOM 844 C C . ARG A 1 109 ? 4.671 -6.684 -7.590 1.00 96.12 109 ARG A C 1
ATOM 846 O O . ARG A 1 109 ? 4.981 -7.129 -6.485 1.00 96.12 109 ARG A O 1
ATOM 853 N N . TRP A 1 110 ? 3.484 -6.929 -8.153 1.00 96.06 110 TRP A N 1
ATOM 854 C CA . TRP A 1 110 ? 2.483 -7.836 -7.575 1.00 96.06 110 TRP A CA 1
ATOM 855 C C . TRP A 1 110 ? 2.974 -9.285 -7.556 1.00 96.06 110 TRP A C 1
ATOM 857 O O . TRP A 1 110 ? 2.932 -9.919 -6.504 1.00 96.06 110 TRP A O 1
ATOM 867 N N . GLU A 1 111 ? 3.501 -9.780 -8.674 1.00 96.19 111 GLU A N 1
ATOM 868 C CA . GLU A 1 111 ? 4.097 -11.118 -8.760 1.00 96.19 111 GLU A CA 1
ATOM 869 C C . GLU A 1 111 ? 5.275 -11.273 -7.785 1.00 96.19 111 GLU A C 1
ATOM 871 O O . GLU A 1 111 ? 5.336 -12.221 -7.001 1.00 96.19 111 GLU A O 1
ATOM 876 N N . ARG A 1 112 ? 6.170 -10.281 -7.712 1.00 96.38 112 ARG A N 1
ATOM 877 C CA . ARG A 1 112 ? 7.292 -10.315 -6.767 1.00 96.38 112 ARG A CA 1
ATOM 878 C C . ARG A 1 112 ? 6.842 -10.383 -5.302 1.00 96.38 112 ARG A C 1
ATOM 880 O O . ARG A 1 112 ? 7.495 -11.056 -4.505 1.00 96.38 112 ARG A O 1
ATOM 887 N N . LEU A 1 113 ? 5.728 -9.743 -4.929 1.00 95.12 113 LEU A N 1
ATOM 888 C CA . LEU A 1 113 ? 5.162 -9.872 -3.578 1.00 95.12 113 LEU A CA 1
ATOM 889 C C . LEU A 1 113 ? 4.649 -11.280 -3.273 1.00 95.12 113 LEU A C 1
ATOM 891 O O . LEU A 1 113 ? 4.801 -11.718 -2.131 1.00 95.12 113 LEU A O 1
ATOM 895 N N . THR A 1 114 ? 4.040 -11.980 -4.240 1.00 94.12 114 THR A N 1
ATOM 896 C CA . THR A 1 114 ? 3.534 -13.344 -4.008 1.00 94.12 114 THR A CA 1
ATOM 897 C C . THR A 1 114 ? 4.692 -14.321 -3.824 1.00 94.12 114 THR A C 1
ATOM 899 O O . THR A 1 114 ? 4.688 -15.077 -2.851 1.00 94.12 114 THR A O 1
ATOM 902 N N . VAL A 1 115 ? 5.733 -14.218 -4.661 1.00 95.44 115 VAL A N 1
ATOM 903 C CA . VAL A 1 115 ? 6.982 -14.994 -4.543 1.00 95.44 115 VAL A CA 1
ATOM 904 C C . VAL A 1 115 ? 7.645 -14.778 -3.178 1.00 95.44 115 VAL A C 1
ATOM 906 O O . VAL A 1 115 ? 7.992 -15.741 -2.497 1.00 95.44 115 VAL A O 1
ATOM 909 N N . LEU A 1 116 ? 7.767 -13.523 -2.732 1.00 94.06 116 LEU A N 1
ATOM 910 C CA . LEU A 1 116 ? 8.369 -13.179 -1.437 1.00 94.06 116 LEU A CA 1
ATOM 911 C C . LEU A 1 116 ? 7.414 -13.348 -0.232 1.00 94.06 116 LEU A C 1
ATOM 913 O O . LEU A 1 116 ? 7.818 -13.104 0.906 1.00 94.06 116 LEU A O 1
ATOM 917 N N . ARG A 1 117 ? 6.151 -13.748 -0.455 1.00 95.00 117 ARG A N 1
ATOM 918 C CA . ARG A 1 117 ? 5.083 -13.884 0.563 1.00 95.00 117 ARG A CA 1
ATOM 919 C C . ARG A 1 117 ? 4.912 -12.637 1.445 1.00 95.00 117 ARG A C 1
ATOM 921 O O . ARG A 1 117 ? 4.744 -12.718 2.665 1.00 95.00 117 ARG A O 1
ATOM 928 N N . LEU A 1 118 ? 4.963 -11.462 0.822 1.00 95.38 118 LEU A N 1
ATOM 929 C CA . LEU A 1 118 ? 4.892 -10.165 1.493 1.00 95.38 118 LEU A CA 1
ATOM 930 C C . LEU A 1 118 ? 3.476 -9.576 1.436 1.00 95.38 118 LEU A C 1
ATOM 932 O O . LEU A 1 118 ? 2.781 -9.657 0.427 1.00 95.38 118 LEU A O 1
ATOM 936 N N . CYS A 1 119 ? 3.048 -8.923 2.517 1.00 96.19 119 CYS A N 1
ATOM 937 C CA . CYS A 1 119 ? 1.713 -8.336 2.606 1.00 96.19 119 CYS A CA 1
ATOM 938 C C . CYS A 1 119 ? 1.549 -7.115 1.669 1.00 96.19 119 CYS A C 1
ATOM 940 O O . CYS A 1 119 ? 2.320 -6.152 1.785 1.00 96.19 119 CYS A O 1
ATOM 942 N N . PRO A 1 120 ? 0.503 -7.065 0.817 1.00 94.88 120 PRO A N 1
ATOM 943 C CA . PRO A 1 120 ? 0.318 -6.009 -0.184 1.00 94.88 120 PRO A CA 1
ATOM 944 C C . PRO A 1 120 ? -0.029 -4.636 0.410 1.00 94.88 120 PRO A C 1
ATOM 946 O O . PRO A 1 120 ? 0.072 -3.625 -0.280 1.00 94.88 120 PRO A O 1
ATOM 949 N N . HIS A 1 121 ? -0.414 -4.556 1.688 1.00 95.56 121 HIS A N 1
ATOM 950 C CA . HIS A 1 121 ? -0.728 -3.285 2.354 1.00 95.56 121 HIS A CA 1
ATOM 951 C C . HIS A 1 121 ? 0.501 -2.602 2.984 1.00 95.56 121 HIS A C 1
ATOM 953 O O . HIS A 1 121 ? 0.516 -1.380 3.168 1.00 95.56 121 HIS A O 1
ATOM 959 N N . CYS A 1 122 ? 1.535 -3.372 3.349 1.00 94.00 122 CYS A N 1
ATOM 960 C CA . CYS A 1 122 ? 2.669 -2.871 4.136 1.00 94.00 122 CYS A CA 1
ATOM 961 C C . CYS A 1 122 ? 4.061 -3.251 3.609 1.00 94.00 122 CYS A C 1
ATOM 963 O O . CYS A 1 122 ? 5.033 -2.651 4.068 1.00 94.00 122 CYS A O 1
ATOM 965 N N . GLY A 1 123 ? 4.171 -4.209 2.682 1.00 93.06 123 GLY A N 1
ATOM 966 C CA . GLY A 1 123 ? 5.448 -4.687 2.151 1.00 93.06 123 GLY A CA 1
ATOM 967 C C . GLY A 1 123 ? 6.290 -5.489 3.151 1.00 93.06 123 GLY A C 1
ATOM 968 O O . GLY A 1 123 ? 7.512 -5.459 3.078 1.00 93.06 123 GLY A O 1
ATOM 969 N N . ARG A 1 124 ? 5.670 -6.158 4.132 1.00 93.38 124 ARG A N 1
ATOM 970 C CA . ARG A 1 124 ? 6.365 -7.012 5.115 1.00 93.38 124 ARG A CA 1
ATOM 971 C C . ARG A 1 124 ? 5.723 -8.393 5.187 1.00 93.38 124 ARG A C 1
ATOM 973 O O . ARG A 1 124 ? 4.514 -8.508 5.005 1.00 93.38 124 ARG A O 1
ATOM 980 N N . GLY A 1 125 ? 6.527 -9.416 5.461 1.00 93.06 125 GLY A N 1
ATOM 981 C CA . GLY A 1 125 ? 6.058 -10.784 5.692 1.00 93.06 125 GLY A CA 1
ATOM 982 C C . GLY A 1 125 ? 5.558 -11.009 7.124 1.00 93.06 125 GLY A C 1
ATOM 983 O O . GLY A 1 125 ? 5.384 -10.062 7.897 1.00 93.06 125 GLY A O 1
ATOM 984 N N . GLY A 1 126 ? 5.345 -12.278 7.476 1.00 94.44 126 GLY A N 1
ATOM 985 C CA . GLY A 1 126 ? 5.058 -12.717 8.849 1.00 94.44 126 GLY A CA 1
ATOM 986 C C . GLY A 1 126 ? 3.636 -12.460 9.365 1.00 94.44 126 GLY A C 1
ATOM 987 O O . GLY A 1 126 ? 3.418 -12.570 10.563 1.00 94.44 126 GLY A O 1
ATOM 988 N N . HIS A 1 127 ? 2.682 -12.090 8.504 1.00 95.56 127 HIS A N 1
ATOM 989 C CA . HIS A 1 127 ? 1.270 -11.904 8.869 1.00 95.56 127 HIS A CA 1
ATOM 990 C C . HIS A 1 127 ? 0.357 -12.000 7.639 1.00 95.56 127 HIS A C 1
ATOM 992 O O . HIS A 1 127 ? 0.791 -11.720 6.517 1.00 95.56 127 HIS A O 1
ATOM 998 N N . ALA A 1 128 ? -0.920 -12.340 7.840 1.00 93.75 128 ALA A N 1
ATOM 999 C CA . ALA A 1 128 ? -1.905 -12.339 6.760 1.00 93.75 128 ALA A CA 1
ATOM 1000 C C . ALA A 1 128 ? -2.365 -10.904 6.404 1.00 93.75 128 ALA A C 1
ATOM 1002 O O . ALA A 1 128 ? -2.427 -10.034 7.279 1.00 93.75 128 ALA A O 1
ATOM 1003 N N . PRO A 1 129 ? -2.795 -10.622 5.154 1.00 92.62 129 PRO A N 1
ATOM 1004 C CA . PRO A 1 129 ? -3.304 -9.296 4.776 1.00 92.62 129 PRO A CA 1
ATOM 1005 C C . PRO A 1 129 ? -4.484 -8.821 5.642 1.00 92.62 129 PRO A C 1
ATOM 1007 O O . PRO A 1 129 ? -4.545 -7.650 6.015 1.00 92.62 129 PRO A O 1
ATOM 1010 N N . LYS A 1 130 ? -5.370 -9.747 6.045 1.00 94.06 130 LYS A N 1
ATOM 1011 C CA . LYS A 1 130 ? -6.532 -9.494 6.924 1.00 94.06 130 LYS A CA 1
ATOM 1012 C C . LYS A 1 130 ? -6.141 -9.004 8.328 1.00 94.06 130 LYS A C 1
ATOM 1014 O O . LYS A 1 130 ? -6.893 -8.253 8.953 1.00 94.06 130 LYS A O 1
ATOM 1019 N N . GLU A 1 131 ? -4.963 -9.399 8.803 1.00 95.31 131 GLU A N 1
ATOM 1020 C CA . GLU A 1 131 ? -4.401 -9.067 10.120 1.00 95.31 131 GLU A CA 1
ATOM 1021 C C . GLU A 1 131 ? -3.489 -7.836 10.067 1.00 95.31 131 GLU A C 1
ATOM 1023 O O . GLU A 1 131 ? -3.108 -7.288 11.098 1.00 95.31 131 GLU A O 1
ATOM 1028 N N . CYS A 1 132 ? -3.150 -7.356 8.866 1.00 96.75 132 CYS A N 1
ATOM 1029 C CA . CYS A 1 132 ? -2.232 -6.243 8.706 1.00 96.75 132 CYS A CA 1
ATOM 1030 C C . CYS A 1 132 ? -2.760 -4.971 9.380 1.00 96.75 132 CYS A C 1
ATOM 1032 O O . CYS A 1 132 ? -3.798 -4.431 8.994 1.00 96.75 132 CYS A O 1
ATOM 1034 N N . PHE A 1 133 ? -1.980 -4.402 10.302 1.00 95.44 133 PHE A N 1
ATOM 1035 C CA . PHE A 1 133 ? -2.274 -3.101 10.916 1.00 95.44 133 PHE A CA 1
ATOM 1036 C C . PHE A 1 133 ? -2.479 -1.977 9.878 1.00 95.44 133 PHE A C 1
ATOM 1038 O O . PHE A 1 133 ? -3.207 -1.020 10.116 1.00 95.44 133 PHE A O 1
ATOM 1045 N N . LYS A 1 134 ? -1.869 -2.101 8.689 1.00 94.88 134 LYS A N 1
ATOM 1046 C CA . LYS A 1 134 ? -2.000 -1.140 7.582 1.00 94.88 134 LYS A CA 1
ATOM 1047 C C . LYS A 1 134 ? -3.069 -1.523 6.545 1.00 94.88 134 LYS A C 1
ATOM 1049 O O . LYS A 1 134 ? -3.102 -0.895 5.495 1.00 94.88 134 LYS A O 1
ATOM 1054 N N . LYS A 1 135 ? -3.956 -2.495 6.804 1.00 95.12 135 LYS A N 1
ATOM 1055 C CA . LYS A 1 135 ? -4.996 -2.936 5.844 1.00 95.12 135 LYS A CA 1
ATOM 1056 C C . LYS A 1 135 ? -5.946 -1.826 5.375 1.00 95.12 135 LYS A C 1
ATOM 1058 O O . LYS A 1 135 ? -6.384 -1.846 4.235 1.00 95.12 135 LYS A O 1
ATOM 1063 N N . LEU A 1 136 ? -6.199 -0.822 6.222 1.00 95.00 136 LEU A N 1
ATOM 1064 C CA . LEU A 1 136 ? -7.010 0.362 5.895 1.00 95.00 136 LEU A CA 1
ATOM 1065 C C . LEU A 1 136 ? -6.201 1.517 5.267 1.00 95.00 136 LEU A C 1
ATOM 1067 O O . LEU A 1 136 ? -6.721 2.615 5.082 1.00 95.00 136 LEU A O 1
ATOM 1071 N N . ARG A 1 137 ? -4.919 1.308 4.935 1.00 93.75 137 ARG A N 1
ATOM 1072 C CA . ARG A 1 137 ? -4.119 2.299 4.203 1.00 93.75 137 ARG A CA 1
ATOM 1073 C C . ARG A 1 137 ? -4.683 2.461 2.793 1.00 93.75 137 ARG A C 1
ATOM 1075 O O . ARG A 1 137 ? -4.652 1.511 2.015 1.00 93.75 137 ARG A O 1
ATOM 1082 N N . LYS A 1 138 ? -5.083 3.682 2.444 1.00 95.12 138 LYS A N 1
ATOM 1083 C CA . LYS A 1 138 ? -5.421 4.064 1.069 1.00 95.12 138 LYS A CA 1
ATOM 1084 C C . LYS A 1 138 ? -4.163 4.326 0.233 1.00 95.12 138 LYS A C 1
ATOM 1086 O O . LYS A 1 138 ? -3.155 4.834 0.734 1.00 95.12 138 LYS A O 1
ATOM 1091 N N . CYS A 1 139 ? -4.227 3.961 -1.041 1.00 94.62 139 CYS A N 1
ATOM 1092 C CA . CYS A 1 139 ? -3.273 4.360 -2.067 1.00 94.62 139 CYS A CA 1
ATOM 1093 C C . CYS A 1 139 ? -3.402 5.864 -2.355 1.00 94.62 139 CYS A C 1
ATOM 1095 O O . CYS A 1 139 ? -4.503 6.402 -2.319 1.00 94.62 139 CYS A O 1
ATOM 1097 N N . LEU A 1 140 ? -2.287 6.530 -2.668 1.00 91.75 140 LEU A N 1
ATOM 1098 C CA . LEU A 1 140 ? -2.272 7.973 -2.939 1.00 91.75 140 LEU A CA 1
ATOM 1099 C C . LEU A 1 140 ? -2.886 8.356 -4.296 1.00 91.75 140 LEU A C 1
ATOM 1101 O O . LEU A 1 140 ? -3.339 9.483 -4.427 1.00 91.75 140 LEU A O 1
ATOM 1105 N N . HIS A 1 141 ? -2.929 7.426 -5.256 1.00 92.06 141 HIS A N 1
ATOM 1106 C CA . HIS A 1 141 ? -3.507 7.646 -6.587 1.00 92.06 141 HIS A CA 1
ATOM 1107 C C . HIS A 1 141 ? -4.975 7.179 -6.587 1.00 92.06 141 HIS A C 1
ATOM 1109 O O . HIS A 1 141 ? -5.900 7.970 -6.441 1.00 92.06 141 HIS A O 1
ATOM 1115 N N . CYS A 1 142 ? -5.197 5.862 -6.582 1.00 94.31 142 CYS A N 1
ATOM 1116 C CA . CYS A 1 142 ? -6.524 5.261 -6.759 1.00 94.31 142 CYS A CA 1
ATOM 1117 C C . CYS A 1 142 ? -7.415 5.167 -5.502 1.00 94.31 142 CYS A C 1
ATOM 1119 O O . CYS A 1 142 ? -8.496 4.580 -5.560 1.00 94.31 142 CYS A O 1
ATOM 1121 N N . GLN A 1 143 ? -6.944 5.617 -4.331 1.00 93.81 143 GLN A N 1
ATOM 1122 C CA . GLN A 1 143 ? -7.620 5.516 -3.018 1.00 93.81 143 GLN A CA 1
ATOM 1123 C C . GLN A 1 143 ? -7.992 4.096 -2.516 1.00 93.81 143 GLN A C 1
ATOM 1125 O O . GLN A 1 143 ? -8.478 3.951 -1.390 1.00 93.81 143 GLN A O 1
ATOM 1130 N N . LYS A 1 144 ? -7.716 3.031 -3.284 1.00 94.50 144 LYS A N 1
ATOM 1131 C CA . LYS A 1 144 ? -7.933 1.617 -2.908 1.00 94.50 144 LYS A CA 1
ATOM 1132 C C . LYS A 1 144 ? -6.905 1.144 -1.866 1.00 94.50 144 LYS A C 1
ATOM 1134 O O . LYS A 1 144 ? -5.866 1.768 -1.655 1.00 94.50 144 LYS A O 1
ATOM 1139 N N . HIS A 1 145 ? -7.179 0.019 -1.207 1.00 95.19 145 HIS A N 1
ATOM 1140 C CA . HIS A 1 145 ? -6.394 -0.469 -0.067 1.00 95.19 145 HIS A CA 1
ATOM 1141 C C . HIS A 1 145 ? -5.144 -1.276 -0.462 1.00 95.19 145 HIS A C 1
ATOM 1143 O O . HIS A 1 145 ? -5.167 -2.505 -0.444 1.00 95.19 145 HIS A O 1
ATOM 1149 N N . HIS A 1 146 ? -4.026 -0.616 -0.776 1.00 94.25 146 HIS A N 1
ATOM 1150 C CA . HIS A 1 146 ? -2.741 -1.285 -1.042 1.00 94.25 146 HIS A CA 1
ATOM 1151 C C . HIS A 1 146 ? -1.529 -0.350 -0.851 1.00 94.25 146 HIS A C 1
ATOM 1153 O O . HIS A 1 146 ? -1.659 0.859 -0.649 1.00 94.25 146 HIS A O 1
ATOM 1159 N N . LEU A 1 147 ? -0.317 -0.910 -0.908 1.00 93.31 147 LEU A N 1
ATOM 1160 C CA . LEU A 1 147 ? 0.935 -0.156 -0.951 1.00 93.31 147 LEU A CA 1
ATOM 1161 C C . LEU A 1 147 ? 1.018 0.647 -2.259 1.00 93.31 147 LEU A C 1
ATOM 1163 O O . LEU A 1 147 ? 0.866 0.079 -3.337 1.00 93.31 147 LEU A O 1
ATOM 1167 N N . THR A 1 148 ? 1.310 1.949 -2.174 1.00 93.31 148 THR A N 1
ATOM 1168 C CA . THR A 1 148 ? 1.272 2.881 -3.320 1.00 93.31 148 THR A CA 1
ATOM 1169 C C . THR A 1 148 ? 2.087 2.402 -4.532 1.00 93.31 148 THR A C 1
ATOM 1171 O O . THR A 1 148 ? 1.602 2.493 -5.650 1.00 93.31 148 THR A O 1
ATOM 1174 N N . ALA A 1 149 ? 3.263 1.798 -4.315 1.00 93.25 149 ALA A N 1
ATOM 1175 C CA . ALA A 1 149 ? 4.123 1.267 -5.383 1.00 93.25 149 ALA A CA 1
ATOM 1176 C C . ALA A 1 149 ? 3.492 0.125 -6.214 1.00 93.25 149 ALA A C 1
ATOM 1178 O O . ALA A 1 149 ? 4.037 -0.236 -7.250 1.00 93.25 149 ALA A O 1
ATOM 1179 N N . LEU A 1 150 ? 2.370 -0.452 -5.773 1.00 94.75 150 LEU A N 1
ATOM 1180 C CA . LEU A 1 150 ? 1.621 -1.500 -6.482 1.00 94.75 150 LEU A CA 1
ATOM 1181 C C . LEU A 1 150 ? 0.482 -0.948 -7.352 1.00 94.75 150 LEU A C 1
ATOM 1183 O O . LEU A 1 150 ? -0.299 -1.723 -7.905 1.00 94.75 150 LEU A O 1
ATOM 1187 N N . CYS A 1 151 ? 0.316 0.376 -7.414 1.00 95.06 151 CYS A N 1
ATOM 1188 C CA . CYS A 1 151 ? -0.782 0.976 -8.158 1.00 95.06 151 CYS A CA 1
ATOM 1189 C C . CYS A 1 151 ? -0.593 0.788 -9.664 1.00 95.06 151 CYS A C 1
ATOM 1191 O O . CYS A 1 151 ? 0.465 1.094 -10.204 1.00 95.06 151 CYS A O 1
ATOM 1193 N N . THR A 1 152 ? -1.641 0.342 -10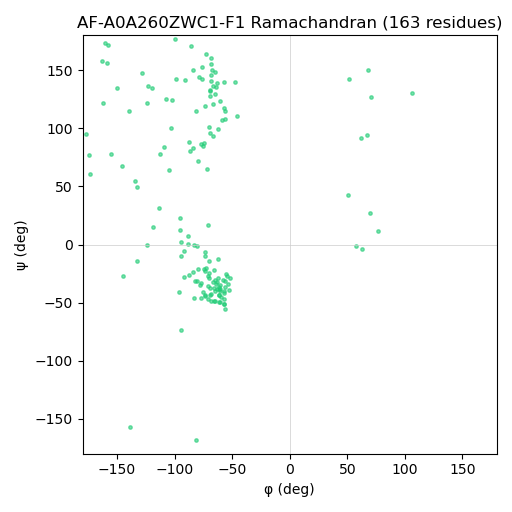.349 1.00 91.31 152 THR A N 1
ATOM 1194 C CA . THR A 1 152 ? -1.708 0.328 -11.815 1.00 91.31 152 THR A CA 1
ATOM 1195 C C . THR A 1 152 ? -1.833 1.741 -12.388 1.00 91.31 152 THR A C 1
ATOM 1197 O O . THR A 1 152 ? -1.219 2.048 -13.402 1.00 91.31 152 THR A O 1
ATOM 1200 N N . GLU A 1 153 ? -2.557 2.620 -11.691 1.00 84.19 153 GLU A N 1
ATOM 1201 C CA . GLU A 1 153 ? -2.873 3.994 -12.114 1.00 84.19 153 GLU A CA 1
ATOM 1202 C C . GLU A 1 153 ? -1.657 4.954 -12.020 1.00 84.19 153 GLU A C 1
ATOM 1204 O O . GLU A 1 153 ? -1.708 6.069 -12.530 1.00 84.19 153 GLU A O 1
ATOM 1209 N N . GLN A 1 154 ? -0.518 4.509 -11.460 1.00 69.06 154 GLN A N 1
ATOM 1210 C CA . GLN A 1 154 ? 0.741 5.277 -11.463 1.00 69.06 154 GLN A CA 1
ATOM 1211 C C . GLN A 1 154 ? 1.322 5.500 -12.867 1.00 69.06 154 GLN A C 1
ATOM 1213 O O . GLN A 1 154 ? 1.988 6.505 -13.088 1.00 69.06 154 GLN A O 1
ATOM 1218 N N . ALA A 1 155 ? 1.096 4.575 -13.805 1.00 59.81 155 ALA A N 1
ATOM 1219 C CA . ALA A 1 155 ? 1.663 4.671 -15.152 1.00 59.81 155 ALA A CA 1
ATOM 1220 C C . ALA A 1 155 ? 0.883 5.629 -16.073 1.00 59.81 155 ALA A C 1
ATOM 1222 O O . ALA A 1 155 ? 1.428 6.100 -17.068 1.00 59.81 155 ALA A O 1
ATOM 1223 N N . SER A 1 156 ? -0.384 5.921 -15.755 1.00 54.59 156 SER A N 1
ATOM 1224 C CA . SER A 1 156 ? -1.258 6.776 -16.571 1.00 54.59 156 SER A CA 1
ATOM 1225 C C . SER A 1 156 ? -1.045 8.274 -16.339 1.00 54.59 156 SER A C 1
ATOM 1227 O O . SER A 1 156 ? -1.198 9.058 -17.270 1.00 54.59 156 SER A O 1
ATOM 1229 N N . GLU A 1 157 ? -0.658 8.692 -15.129 1.00 55.25 157 GLU A N 1
ATOM 1230 C CA . GLU A 1 157 ? -0.455 10.116 -14.811 1.00 55.25 157 GLU A CA 1
ATOM 1231 C C . GLU A 1 157 ? 0.789 10.699 -15.512 1.00 55.25 157 GLU A C 1
ATOM 1233 O O . GLU A 1 157 ? 0.798 11.870 -15.883 1.00 55.25 157 GLU A O 1
ATOM 1238 N N . SER A 1 158 ? 1.808 9.875 -15.785 1.00 50.12 158 SER A N 1
ATOM 1239 C CA . SER A 1 158 ? 3.048 10.282 -16.465 1.00 50.12 158 SER A CA 1
ATOM 1240 C C . SER A 1 158 ? 2.920 10.543 -17.973 1.00 50.12 158 SER A C 1
ATOM 1242 O O . SER A 1 158 ? 3.867 11.047 -18.569 1.00 50.12 158 SER A O 1
ATOM 1244 N N . ILE A 1 159 ? 1.789 10.207 -18.604 1.00 50.44 159 ILE A N 1
ATOM 1245 C CA . ILE A 1 159 ? 1.604 10.347 -20.064 1.00 50.44 159 ILE A CA 1
ATOM 1246 C C . ILE A 1 159 ? 0.989 11.714 -20.419 1.00 50.44 159 ILE A C 1
ATOM 1248 O O . ILE A 1 159 ? 1.266 12.275 -21.476 1.00 50.44 159 ILE A O 1
ATOM 1252 N N . ASN A 1 160 ? 0.212 12.305 -19.505 1.00 42.84 160 ASN A N 1
ATOM 1253 C CA . ASN A 1 160 ? -0.580 13.511 -19.775 1.00 42.84 160 ASN A CA 1
ATOM 1254 C C . ASN A 1 160 ? 0.174 14.836 -19.533 1.00 42.84 160 ASN A C 1
ATOM 1256 O O . ASN A 1 160 ? -0.397 15.905 -19.727 1.00 42.84 160 ASN A O 1
ATOM 1260 N N . ALA A 1 161 ? 1.444 14.785 -19.118 1.00 47.19 161 ALA A N 1
ATOM 1261 C CA . ALA A 1 161 ? 2.264 15.968 -18.830 1.00 47.19 161 ALA A CA 1
ATOM 1262 C C . ALA A 1 161 ? 3.101 16.471 -20.029 1.00 47.19 161 ALA A C 1
ATOM 1264 O O . ALA A 1 161 ? 3.740 17.514 -19.924 1.00 47.19 161 ALA A O 1
ATOM 1265 N N . THR A 1 162 ? 3.098 15.754 -21.160 1.00 44.31 162 THR A N 1
ATOM 1266 C CA . THR A 1 162 ? 3.985 16.027 -22.315 1.00 44.31 162 THR A CA 1
ATOM 1267 C C . THR A 1 162 ? 3.217 16.376 -23.599 1.00 44.31 162 THR A C 1
ATOM 1269 O O . THR A 1 162 ? 3.783 16.352 -24.684 1.00 44.31 162 THR A O 1
ATOM 1272 N N . ALA A 1 163 ? 1.923 16.696 -23.491 1.00 40.81 163 ALA A N 1
ATOM 1273 C CA . ALA A 1 163 ? 1.036 16.992 -24.622 1.00 40.81 163 ALA A CA 1
ATOM 1274 C C . ALA A 1 163 ? 0.556 18.460 -24.653 1.00 40.81 163 ALA A C 1
ATOM 1276 O O . ALA A 1 163 ? -0.568 18.735 -25.067 1.00 40.81 163 ALA A O 1
ATOM 1277 N N . ASN A 1 164 ? 1.385 19.397 -24.176 1.00 39.91 164 ASN A N 1
ATOM 1278 C CA . ASN A 1 164 ? 1.169 20.837 -24.356 1.00 39.91 164 ASN A CA 1
ATOM 1279 C C . ASN A 1 164 ? 2.502 21.614 -24.271 1.00 39.91 164 ASN A C 1
ATOM 1281 O O . ASN A 1 164 ? 2.845 22.172 -23.227 1.00 39.91 164 ASN A O 1
ATOM 1285 N N . GLN A 1 165 ? 3.265 21.570 -25.366 1.00 39.03 165 GLN A N 1
ATOM 1286 C CA . GLN A 1 165 ? 4.380 22.459 -25.719 1.00 39.03 165 GLN A CA 1
ATOM 1287 C C . GLN A 1 165 ? 4.259 22.770 -27.213 1.00 39.03 165 GLN A C 1
ATOM 1289 O O . GLN A 1 165 ? 3.928 21.814 -27.952 1.00 39.03 165 GLN A O 1
#

=== Feature glossary ===
The record interleaves many kinds of information about one protein. Here is each kind framed as the question it answers.

Q: What does the local fold look like, residue by residue?
A: A 3Di character summarizes, for each residue, the relative orientation of the Cα frame of its nearest spatial neighbor. Because it encodes fold topology rather than chemistry, 3Di alignments detect remote structural similarity that sequence alignment misses.

Q: Which residues are in helices, strands, or loops?
A: Secondary structure is the local, repeating backbone conformation. DSSP classifies it into eight states by reading the hydrogen-bond network: three helix types (H, G, I), two β types (E, B), two non-regular types (T, S), and unstructured coil (-).

Q: How big and how compact is the whole molecule?
A: Three whole-structure scalars: the radius of gyration (RMS distance of Cα from centroid, in Å), the count of Cα–Cα contacts (pairs closer than 8 Å and separated by more than four residues in sequence — i.e. tertiary, not local, contacts), and the bounding-box dimensions. Together they distinguish compact globular folds from extended fibres or disordered chains.

Q: How confident is the AlphaFold model at each residue?
A: For AlphaFold models, the B-factor field carries pLDDT — the model's own estimate of local accuracy on a 0–100 scale. Regions with pLDDT<50 should be treated as essentially unmodeled; they often correspond to intrinsically disordered segments.

Q: What family and function is it annotated with?
A: Functional annotations link the protein to curated databases. InterPro entries identify conserved domains and families by matching the sequence against member-database signatures (Pfam, PROSITE, CDD, …). Gene Ontology (GO) terms describe molecular function, biological process, and cellular component in a controlled vocabulary. CATH places the structure in a hierarchical fold classification (Class/Architecture/Topology/Homologous-superfamily). The organism is the source species.

Q: What known structures does this most resemble?
A: Nearest PDB neighbors are the top structural matches found by Foldseek when searching this structure against the entire Protein Data Bank. Each hit reports a TM-score (0 to 1; >0.5 almost always implies the same fold) and an E-value. These are *structural* homologs — they may share no detectable sequence similarity.

Q: Which residues are buried vs exposed?
A: Solvent-accessible surface area (SASA) is the area in Å² traced out by the centre of a 1.4 Å probe sphere (a water molecule) rolled over the protein's van der Waals surface (Shrake–Rupley / Lee–Richards construction). Buried residues have near-zero SASA; fully exposed residues can exceed 200 Å². The total SASA scales roughly with the number of surface residues.

Q: What are the backbone torsion angles?
A: φ (phi) and ψ (psi) are the two rotatable backbone dihedrals per residue: φ is the C(i-1)–N–Cα–C torsion, ψ is the N–Cα–C–N(i+1) torsion, both in degrees on (−180°, 180°]. α-helical residues cluster near (−60°, −45°); β-strand residues near (−120°, +130°). A Ramachandran plot is simply a scatter of (φ, ψ) for every residue.

Q: Are the domains correctly placed relative to each other?
A: Predicted aligned error is AlphaFold's pairwise confidence. Unlike pLDDT (per-residue), PAE is per-residue-pair and captures whether two parts of the structure are correctly placed relative to each other. Units are ångströms of expected positional error.

Q: What if only a Cα trace is available?
A: P-SEA three-state annotation labels each residue as helix, strand, or coil based purely on the geometry of the Cα trace. It serves as a fallback when the full backbone (and thus DSSP) is unavailable.

Q: What is the amino-acid chain?
A: This is the polypeptide sequence — one letter per residue, N-terminus first. Length ranges from a few dozen residues for small domains to over a thousand for large multi-domain proteins.

Q: What do the rendered images show?
A: The six renders are orthographic views along the three Cartesian axes in both directions. Representation (cartoon,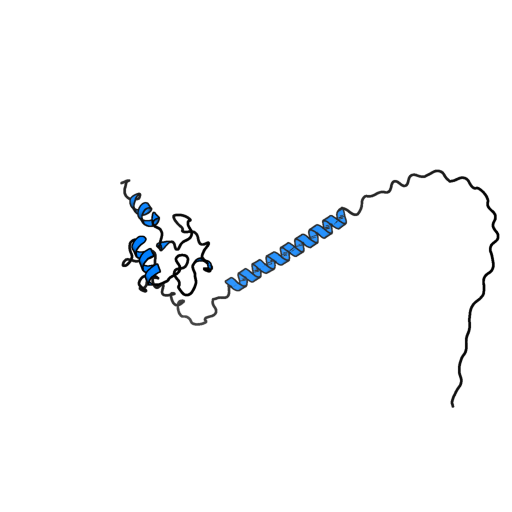 sticks, or surface) and color scheme (sequence-rainbow or by-chain) vary across proteins so the training set covers all the common visualization conventions.

Q: What do the diagnostic plots show?
A: Plot images: a contact map (which residues are close in 3D, as an N×N binary image), a Ramachandran scatter (backbone torsion angles, revealing secondary-structure composition at a glance), and — for AlphaFold structures — a PAE heatmap (pairwise prediction confidence).

Q: How mobile is each atom in the crystal?
A: B-factor (Debye–Waller factor) reflects atomic displacement in the crystal lattice. It is an experimental observable (units Å²), not a prediction; low values mean the atom is pinned down, high values mean it moves or is heterogeneous across the crystal.

Q: Where is each backbone atom in 3D?
A: The mmCIF table is the protein's shape written out atom by atom. For each backbone N, Cα, C, and carbonyl O, it records an (x, y, z) coordinate triple in Å plus the residue type, chain letter, and residue number.